Protein AF-A0A956V8T3-F1 (afdb_monomer_lite)

Structure (mmCIF, N/CA/C/O backbone):
data_AF-A0A956V8T3-F1
#
_entry.id   AF-A0A956V8T3-F1
#
loop_
_atom_site.group_PDB
_atom_site.id
_atom_site.type_symbol
_atom_site.label_atom_id
_atom_site.label_alt_id
_atom_site.label_comp_id
_atom_site.label_asym_id
_atom_site.label_entity_id
_atom_site.label_seq_id
_atom_site.pdbx_PDB_ins_code
_atom_site.Cartn_x
_atom_site.Cartn_y
_atom_site.Cartn_z
_atom_site.occupancy
_atom_site.B_iso_or_equiv
_atom_site.auth_seq_id
_atom_site.auth_comp_id
_atom_site.auth_asym_id
_atom_site.auth_atom_id
_atom_site.pdbx_PDB_model_num
ATOM 1 N N . MET A 1 1 ? -19.498 7.154 29.177 1.00 36.19 1 MET A N 1
ATOM 2 C CA . MET A 1 1 ? -18.463 6.703 30.131 1.00 36.19 1 MET A CA 1
ATOM 3 C C . MET A 1 1 ? -17.121 6.850 29.445 1.00 36.19 1 MET A C 1
ATOM 5 O O . MET A 1 1 ? -16.962 6.349 28.344 1.00 36.19 1 MET A O 1
ATOM 9 N N . LYS A 1 2 ? -16.238 7.661 30.030 1.00 41.97 2 LYS A N 1
ATOM 10 C CA . LYS A 1 2 ? -14.923 8.008 29.486 1.00 41.97 2 LYS A CA 1
ATOM 11 C C . LYS A 1 2 ? -14.001 6.801 29.648 1.00 41.97 2 LYS A C 1
ATOM 13 O O . LYS A 1 2 ? -13.716 6.438 30.785 1.00 41.97 2 LYS A O 1
ATOM 18 N N . TYR A 1 3 ? -13.539 6.201 28.557 1.00 42.91 3 TYR A N 1
ATOM 19 C CA . TYR A 1 3 ? -12.425 5.261 28.628 1.00 42.91 3 TYR A CA 1
ATOM 20 C C . TYR A 1 3 ? -11.134 6.035 28.398 1.00 42.91 3 TYR A C 1
ATOM 22 O O . TYR A 1 3 ? -10.720 6.306 27.278 1.00 42.91 3 TYR A O 1
ATOM 30 N N . LEU A 1 4 ? -10.548 6.436 29.524 1.00 41.25 4 LEU A N 1
ATOM 31 C CA . LEU A 1 4 ? -9.141 6.767 29.647 1.00 41.25 4 LEU A CA 1
ATOM 32 C C . LEU A 1 4 ? -8.380 5.441 29.505 1.00 41.25 4 LEU A C 1
ATOM 34 O O . LEU A 1 4 ? -8.221 4.708 30.480 1.00 41.25 4 LEU A O 1
ATOM 38 N N . ALA A 1 5 ? -7.989 5.085 28.282 1.00 44.41 5 ALA A N 1
ATOM 39 C CA . ALA A 1 5 ? -7.042 4.001 28.068 1.00 44.41 5 ALA A CA 1
ATOM 40 C C . ALA A 1 5 ? -5.669 4.509 28.515 1.00 44.41 5 ALA A C 1
ATOM 42 O O . ALA A 1 5 ? -4.993 5.258 27.813 1.00 44.41 5 ALA A O 1
ATOM 43 N N . MET A 1 6 ? -5.306 4.150 29.742 1.00 34.47 6 MET A N 1
ATOM 44 C CA . MET A 1 6 ? -3.963 4.291 30.279 1.00 34.47 6 MET A CA 1
ATOM 45 C C . MET A 1 6 ? -3.051 3.359 29.477 1.00 34.47 6 MET A C 1
ATOM 47 O O . MET A 1 6 ? -2.886 2.190 29.817 1.00 34.47 6 MET A O 1
ATOM 51 N N . ILE A 1 7 ? -2.519 3.871 28.366 1.00 43.72 7 ILE A N 1
ATOM 52 C CA . ILE A 1 7 ? -1.419 3.241 27.643 1.00 43.72 7 ILE A CA 1
ATOM 53 C C . ILE A 1 7 ? -0.233 3.297 28.597 1.00 43.72 7 ILE A C 1
ATOM 55 O O . ILE A 1 7 ? 0.354 4.351 28.839 1.00 43.72 7 ILE A O 1
ATOM 59 N N . VAL A 1 8 ? 0.069 2.153 29.205 1.00 35.31 8 VAL A N 1
ATOM 60 C CA . VAL A 1 8 ? 1.344 1.928 29.871 1.00 35.31 8 VAL A CA 1
ATOM 61 C C . VAL A 1 8 ? 2.394 2.025 28.774 1.00 35.31 8 VAL A C 1
ATOM 63 O O . VAL A 1 8 ? 2.579 1.099 27.989 1.00 35.31 8 VAL A O 1
ATOM 66 N N . LEU A 1 9 ? 3.019 3.197 28.680 1.00 37.75 9 LEU A N 1
ATOM 67 C CA . LEU A 1 9 ? 4.133 3.470 27.790 1.00 37.75 9 LEU A CA 1
ATOM 68 C C . LEU A 1 9 ? 5.350 2.711 28.337 1.00 37.75 9 LEU A C 1
ATOM 70 O O . LEU A 1 9 ? 6.188 3.259 29.051 1.00 37.75 9 LEU A O 1
ATOM 74 N N . LEU A 1 10 ? 5.409 1.408 28.064 1.00 34.81 10 LEU A N 1
ATOM 75 C CA . LEU A 1 10 ? 6.655 0.663 28.144 1.00 34.81 10 LEU A CA 1
ATOM 76 C C . LEU A 1 10 ? 7.512 1.148 26.981 1.00 34.81 10 LEU A C 1
ATOM 78 O O . LEU A 1 10 ? 7.325 0.764 25.831 1.00 34.81 10 LEU A O 1
ATOM 82 N N . VAL A 1 11 ? 8.409 2.072 27.310 1.00 42.94 11 VAL A N 1
ATOM 83 C CA . VAL A 1 11 ? 9.426 2.593 26.410 1.00 42.94 11 VAL A CA 1
ATOM 84 C C . VAL A 1 11 ? 10.379 1.448 26.080 1.00 42.94 11 VAL A C 1
ATOM 86 O O . VAL A 1 11 ? 11.318 1.180 26.822 1.00 42.94 11 VAL A O 1
ATOM 89 N N . PHE A 1 12 ? 10.143 0.780 24.957 1.00 34.09 12 PHE A N 1
ATOM 90 C CA . PHE A 1 12 ? 11.202 0.116 24.210 1.00 34.09 12 PHE A CA 1
ATOM 91 C C . PHE A 1 12 ? 11.453 0.946 22.959 1.00 34.09 12 PHE A C 1
ATOM 93 O O . PHE A 1 12 ? 10.981 0.660 21.866 1.00 34.09 12 PHE A O 1
ATOM 100 N N . SER A 1 13 ? 12.170 2.050 23.171 1.00 43.28 13 SER A N 1
ATOM 10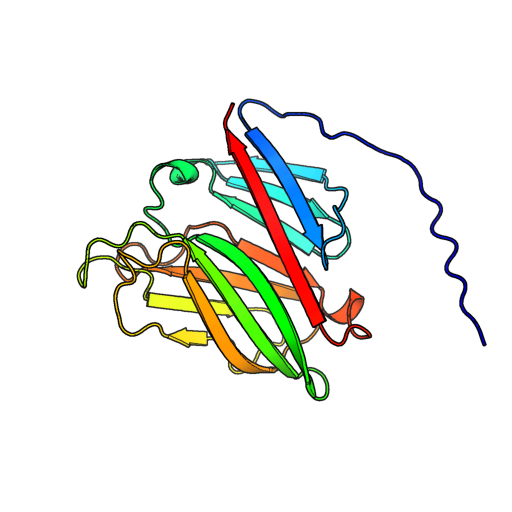1 C CA . SER A 1 13 ? 12.908 2.700 22.102 1.00 43.28 13 SER A CA 1
ATOM 102 C C . SER A 1 13 ? 14.053 1.772 21.729 1.00 43.28 13 SER A C 1
ATOM 104 O O . SER A 1 13 ? 15.034 1.668 22.465 1.00 43.28 13 SER A O 1
ATOM 106 N N . SER A 1 14 ? 13.961 1.176 20.555 1.00 40.22 14 SER A N 1
ATOM 107 C CA . SER A 1 14 ? 15.146 0.911 19.760 1.00 40.22 14 SER A CA 1
ATOM 108 C C . SER A 1 14 ? 14.847 1.308 18.325 1.00 40.22 14 SER A C 1
ATOM 110 O O . SER A 1 14 ? 14.509 0.477 17.494 1.00 40.22 14 SER A O 1
ATOM 112 N N . ALA A 1 15 ? 15.016 2.599 18.036 1.00 48.88 15 ALA A N 1
ATOM 113 C CA . ALA A 1 15 ? 15.646 2.968 16.780 1.00 48.88 15 ALA A CA 1
ATOM 114 C C . ALA A 1 15 ? 17.053 2.353 16.825 1.00 48.88 15 ALA A C 1
ATOM 116 O O . ALA A 1 15 ? 17.969 2.928 17.408 1.00 48.88 15 ALA A O 1
ATOM 117 N N . LEU A 1 16 ? 17.197 1.122 16.345 1.00 42.22 16 LEU A N 1
ATOM 118 C CA . LEU A 1 16 ? 18.491 0.482 16.180 1.00 42.22 16 LEU A CA 1
ATOM 119 C C . LEU A 1 16 ? 18.549 -0.053 14.758 1.00 42.22 16 LEU A C 1
ATOM 121 O O . LEU A 1 16 ? 17.751 -0.894 14.358 1.00 42.22 16 LEU A O 1
ATOM 125 N N . ALA A 1 17 ? 19.489 0.525 14.014 1.00 50.25 17 ALA A N 1
ATOM 126 C CA . ALA A 1 17 ? 19.962 0.058 12.732 1.00 50.25 17 ALA A CA 1
ATOM 127 C C . ALA A 1 17 ? 20.193 -1.455 12.767 1.00 50.25 17 ALA A C 1
ATOM 129 O O . ALA A 1 17 ? 20.838 -1.968 13.686 1.00 50.25 17 ALA A O 1
ATOM 130 N N . GLN A 1 18 ? 19.729 -2.146 11.732 1.00 47.78 18 GLN A N 1
ATOM 131 C CA . GLN A 1 18 ? 20.144 -3.512 11.465 1.00 47.78 18 GLN A CA 1
ATOM 132 C C . GLN A 1 18 ? 20.704 -3.569 10.040 1.00 47.78 18 GLN A C 1
ATOM 134 O O . GLN A 1 18 ? 20.032 -3.954 9.099 1.00 47.78 18 GLN A O 1
ATOM 139 N N . GLY A 1 19 ? 21.966 -3.140 9.914 1.00 62.59 19 GLY A N 1
ATOM 140 C CA . GLY A 1 19 ? 22.875 -3.537 8.833 1.00 62.59 19 GLY A CA 1
ATOM 141 C C . GLY A 1 19 ? 22.638 -2.927 7.450 1.00 62.59 19 GLY A C 1
ATOM 142 O O . GLY A 1 19 ? 22.512 -3.696 6.513 1.00 62.59 19 GLY A O 1
ATOM 143 N N . ASP A 1 20 ? 22.640 -1.591 7.345 1.00 75.75 20 ASP A N 1
ATOM 144 C CA . ASP A 1 20 ? 22.654 -0.757 6.114 1.00 75.75 20 ASP A CA 1
ATOM 145 C C . ASP A 1 20 ? 21.372 0.059 5.873 1.00 75.75 20 ASP A C 1
ATOM 147 O O . ASP A 1 20 ? 21.293 0.774 4.879 1.00 75.75 20 ASP A O 1
ATOM 151 N N . TYR A 1 21 ? 20.375 0.016 6.770 1.00 84.88 21 TYR A N 1
ATOM 152 C CA . TYR A 1 21 ? 19.168 0.845 6.649 1.00 84.88 21 TYR A CA 1
ATOM 153 C C . TYR A 1 21 ? 18.662 1.458 7.965 1.00 84.88 21 TYR A C 1
ATOM 155 O O . TYR A 1 21 ? 18.837 0.920 9.060 1.00 84.88 21 TYR A O 1
ATOM 163 N N . GLN A 1 22 ? 17.947 2.577 7.830 1.00 90.19 22 GLN A N 1
ATOM 164 C CA . GLN A 1 22 ? 17.137 3.221 8.861 1.00 90.19 22 GLN A CA 1
ATOM 165 C C . GLN A 1 22 ? 15.666 3.206 8.438 1.00 90.19 22 GLN A C 1
ATOM 167 O O . GLN A 1 22 ? 15.319 3.790 7.410 1.00 90.19 22 GLN A O 1
ATOM 172 N N . LEU A 1 23 ? 14.812 2.565 9.244 1.00 94.12 23 LEU A N 1
ATOM 173 C CA . LEU A 1 23 ? 13.366 2.477 9.029 1.00 94.12 23 LEU A CA 1
ATOM 174 C C . LEU A 1 23 ? 12.596 3.260 10.097 1.00 94.12 23 LEU A C 1
ATOM 176 O O . LEU A 1 23 ? 12.789 3.056 11.298 1.00 94.12 23 LEU A O 1
ATOM 180 N N . LYS A 1 24 ? 11.656 4.090 9.649 1.00 95.44 24 LYS A N 1
ATOM 181 C CA . LYS A 1 24 ? 10.610 4.691 10.481 1.00 95.44 24 LYS A CA 1
ATOM 182 C C . LYS A 1 24 ? 9.244 4.347 9.919 1.00 95.44 24 LYS A C 1
ATOM 184 O O . LYS A 1 24 ? 9.063 4.381 8.708 1.00 95.44 24 LYS A O 1
ATOM 189 N N . VAL A 1 25 ? 8.285 4.057 10.790 1.00 96.25 25 VAL A N 1
ATOM 190 C CA . VAL A 1 25 ? 6.902 3.735 10.415 1.00 96.25 25 VAL A CA 1
ATOM 191 C C . VAL A 1 25 ? 5.988 4.746 11.083 1.00 96.25 25 VAL A C 1
ATOM 193 O O . VAL A 1 25 ? 6.158 5.023 12.265 1.00 96.25 25 VAL A O 1
ATOM 196 N N . PHE A 1 26 ? 5.025 5.292 10.350 1.00 96.94 26 PHE A N 1
ATOM 197 C CA . PHE A 1 26 ? 4.148 6.353 10.831 1.00 96.94 26 PHE A CA 1
ATOM 198 C C . PHE A 1 26 ? 2.688 5.985 10.643 1.00 96.94 26 PHE A C 1
ATOM 200 O O . PHE A 1 26 ? 2.291 5.533 9.572 1.00 96.94 26 PHE A O 1
ATOM 207 N N . LEU A 1 27 ? 1.883 6.258 11.667 1.00 95.75 27 LEU A N 1
ATOM 208 C CA . LEU A 1 27 ? 0.434 6.151 11.627 1.00 95.75 27 LEU A CA 1
ATOM 209 C C . LEU A 1 27 ? -0.209 7.489 11.980 1.00 95.75 27 LEU A C 1
ATOM 211 O O . LEU A 1 27 ? -0.077 7.960 13.112 1.00 95.75 27 LEU A O 1
ATOM 215 N N . ASN A 1 28 ? -0.938 8.084 11.033 1.00 95.12 28 ASN A N 1
ATOM 216 C CA . ASN A 1 28 ? -1.527 9.421 11.174 1.00 95.12 28 ASN A CA 1
ATOM 217 C C . ASN A 1 28 ? -0.506 10.423 11.754 1.00 95.12 28 ASN A C 1
ATOM 219 O O . ASN A 1 28 ? -0.763 11.042 12.786 1.00 95.12 28 ASN A O 1
ATOM 223 N N . ASP A 1 29 ? 0.677 10.491 11.136 1.00 92.56 29 ASP A N 1
ATOM 224 C CA . ASP A 1 29 ? 1.829 11.326 11.521 1.00 92.56 29 ASP A CA 1
ATOM 225 C C . ASP A 1 29 ? 2.504 10.991 12.865 1.00 92.56 29 ASP A C 1
ATOM 227 O O . ASP A 1 29 ? 3.460 11.656 13.265 1.00 92.56 29 ASP A O 1
ATOM 231 N N . ASN A 1 30 ? 2.068 9.936 13.559 1.00 94.44 30 ASN A N 1
ATOM 232 C CA . ASN A 1 30 ? 2.722 9.462 14.776 1.00 94.44 30 ASN A CA 1
ATOM 233 C C . ASN A 1 30 ? 3.685 8.325 14.446 1.00 94.44 30 ASN A C 1
ATOM 235 O O . ASN A 1 30 ? 3.269 7.299 13.908 1.00 94.44 30 ASN A O 1
ATOM 239 N N . GLU A 1 31 ? 4.957 8.488 14.802 1.00 96.06 31 GLU A N 1
ATOM 240 C CA . GLU A 1 31 ? 5.950 7.422 14.671 1.00 96.06 31 GLU A CA 1
ATOM 241 C C . GLU A 1 31 ? 5.559 6.224 15.556 1.00 96.06 31 GLU A C 1
ATOM 243 O O . GLU A 1 31 ? 5.234 6.375 16.738 1.00 96.06 31 GLU A O 1
ATOM 248 N N . LEU A 1 32 ? 5.563 5.030 14.968 1.00 94.50 32 LEU A N 1
ATOM 249 C CA . LEU A 1 32 ? 5.258 3.769 15.624 1.00 94.50 32 LEU A CA 1
ATOM 250 C C . LEU A 1 32 ? 6.539 3.023 15.983 1.00 94.50 32 LEU A C 1
ATOM 252 O O . LEU A 1 32 ? 7.482 2.942 15.197 1.00 94.50 32 LEU A O 1
ATOM 256 N N . ALA A 1 33 ? 6.513 2.380 17.150 1.00 94.50 33 ALA A N 1
ATOM 257 C CA . ALA A 1 33 ? 7.444 1.300 17.431 1.00 94.50 33 ALA A CA 1
ATOM 258 C C . ALA A 1 33 ? 7.135 0.101 16.520 1.00 94.50 33 ALA A C 1
ATOM 260 O O . ALA A 1 33 ? 5.968 -0.230 16.281 1.00 94.50 33 ALA A O 1
ATOM 261 N N . TRP A 1 34 ? 8.190 -0.558 16.058 1.00 95.19 34 TRP A N 1
ATOM 262 C CA . TRP A 1 34 ? 8.121 -1.732 15.199 1.00 95.19 34 TRP A CA 1
ATOM 263 C C . TRP A 1 34 ? 9.128 -2.792 15.659 1.00 95.19 34 TRP A C 1
ATOM 265 O O . TRP A 1 34 ? 10.027 -2.506 16.454 1.00 95.19 34 TRP A O 1
ATOM 275 N N . GLN A 1 35 ? 8.947 -4.025 15.195 1.00 94.06 35 GLN A N 1
ATOM 276 C CA . GLN A 1 35 ? 9.823 -5.162 15.479 1.00 94.06 35 GLN A CA 1
ATOM 277 C C . GLN A 1 35 ? 10.177 -5.874 14.177 1.00 94.06 35 GLN A C 1
ATOM 279 O O . GLN A 1 35 ? 9.318 -6.045 13.317 1.00 94.06 35 GLN A O 1
ATOM 284 N N . GLU A 1 36 ? 11.437 -6.272 14.016 1.00 93.00 36 GLU A N 1
ATOM 285 C CA . GLU A 1 36 ? 11.832 -7.156 12.921 1.00 93.00 36 GLU A CA 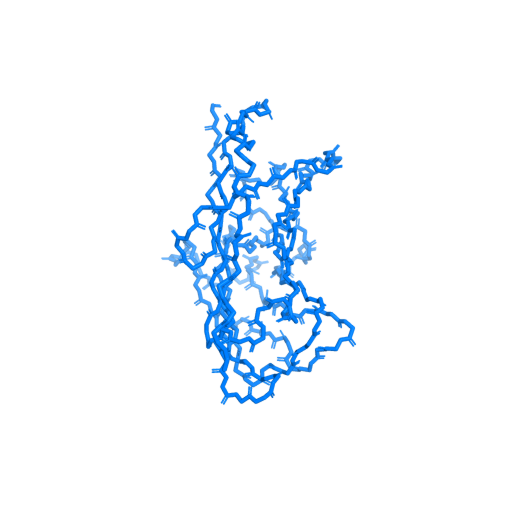1
ATOM 286 C C . GLU A 1 36 ? 11.331 -8.575 13.199 1.00 93.00 36 GLU A C 1
ATOM 288 O O . GLU A 1 36 ? 11.626 -9.161 14.239 1.00 93.00 36 GLU A O 1
ATOM 293 N N . GLU A 1 37 ? 10.584 -9.124 12.245 1.00 94.56 37 GLU A N 1
ATOM 294 C CA . GLU A 1 37 ? 10.065 -10.495 12.290 1.00 94.56 37 GLU A CA 1
ATOM 295 C C . GLU A 1 37 ? 10.976 -11.465 11.528 1.00 94.56 37 GLU A C 1
ATOM 297 O O . GLU A 1 37 ? 10.970 -12.672 11.774 1.00 94.56 37 GLU A O 1
ATOM 302 N N . GLY A 1 38 ? 11.770 -10.942 10.592 1.00 90.12 38 GLY A N 1
ATOM 303 C CA . GLY A 1 38 ? 12.810 -11.690 9.905 1.00 90.12 38 GLY A CA 1
ATOM 304 C C . GLY A 1 38 ? 13.200 -11.094 8.560 1.00 90.12 38 GLY A C 1
ATOM 305 O O . GLY A 1 38 ? 12.496 -10.262 7.984 1.00 90.12 38 GLY A O 1
ATOM 306 N N . PHE A 1 39 ? 14.318 -11.591 8.041 1.00 91.25 39 PHE A N 1
ATOM 307 C CA . PHE A 1 39 ? 14.868 -11.215 6.749 1.00 91.25 39 PHE A CA 1
ATOM 308 C C . PHE A 1 39 ? 15.207 -12.464 5.935 1.00 91.25 39 PHE A C 1
ATOM 310 O O . PHE A 1 39 ? 15.965 -13.330 6.380 1.00 91.25 39 PHE A O 1
ATOM 317 N N . SER A 1 40 ? 14.648 -12.566 4.734 1.00 88.94 40 SER A N 1
ATOM 318 C CA . SER A 1 40 ? 14.899 -13.686 3.823 1.00 88.94 40 SER A CA 1
ATOM 319 C C . SER A 1 40 ? 14.776 -13.231 2.380 1.00 88.94 40 SER A C 1
ATOM 321 O O . SER A 1 40 ? 13.843 -12.503 2.055 1.00 88.94 40 SER A O 1
ATOM 323 N N . GLU A 1 41 ? 15.692 -13.680 1.519 1.00 90.38 41 GLU A N 1
ATOM 324 C CA . GLU A 1 41 ? 15.658 -13.399 0.072 1.00 90.38 41 GLU A CA 1
ATOM 325 C C . GLU A 1 41 ? 15.562 -11.897 -0.264 1.00 90.38 41 GLU A C 1
ATOM 327 O O . GLU A 1 41 ? 14.935 -11.501 -1.239 1.00 90.38 41 GLU A O 1
ATOM 332 N N . GLY A 1 42 ? 16.181 -11.039 0.555 1.00 89.75 42 GLY A N 1
ATOM 333 C CA . GLY A 1 42 ? 16.145 -9.591 0.340 1.00 89.75 42 GLY A CA 1
ATOM 334 C C . GLY A 1 42 ? 14.871 -8.902 0.827 1.00 89.75 42 GLY A C 1
ATOM 335 O O . GLY A 1 42 ? 14.753 -7.690 0.667 1.00 89.75 42 GLY A O 1
ATOM 336 N N . VAL A 1 43 ? 13.936 -9.632 1.438 1.00 94.69 43 VAL A N 1
ATOM 337 C CA . VAL A 1 43 ? 12.700 -9.078 1.999 1.00 94.69 43 VAL A CA 1
ATOM 338 C C . VAL A 1 43 ? 12.815 -8.982 3.515 1.00 94.69 43 VAL A C 1
ATOM 340 O O . VAL A 1 43 ? 12.965 -9.996 4.200 1.00 94.69 43 VAL A O 1
ATOM 343 N N . LEU A 1 44 ? 12.702 -7.762 4.036 1.00 94.44 44 LEU A N 1
ATOM 344 C CA . LEU A 1 44 ? 12.583 -7.485 5.463 1.00 94.44 44 LEU A CA 1
ATOM 345 C C . LEU A 1 44 ? 11.109 -7.495 5.866 1.00 94.44 44 LEU A C 1
ATOM 347 O O . LEU A 1 44 ? 10.302 -6.751 5.308 1.00 94.44 44 LEU A O 1
ATOM 351 N N . LYS A 1 45 ? 10.761 -8.293 6.872 1.00 96.44 45 LYS A N 1
ATOM 352 C CA . LYS A 1 45 ? 9.432 -8.285 7.485 1.00 96.44 45 LYS A CA 1
ATOM 353 C C . LYS A 1 45 ? 9.497 -7.567 8.820 1.00 96.44 45 LYS A C 1
ATOM 355 O O . LYS A 1 45 ? 10.302 -7.936 9.674 1.00 96.44 45 LYS A O 1
ATOM 360 N N . VAL A 1 46 ? 8.632 -6.577 9.012 1.00 96.31 46 VAL A N 1
ATOM 361 C CA . VAL A 1 46 ? 8.505 -5.876 10.295 1.00 96.31 46 VAL A CA 1
ATOM 362 C C . VAL A 1 46 ? 7.056 -5.822 10.744 1.00 96.31 46 VAL A C 1
ATOM 364 O O . VAL A 1 46 ? 6.172 -5.581 9.927 1.00 96.31 46 VAL A O 1
ATOM 367 N N . SER A 1 47 ? 6.802 -5.999 12.033 1.00 97.19 47 SER A N 1
ATOM 368 C CA . SER A 1 47 ? 5.487 -5.804 12.638 1.00 97.19 47 SER A CA 1
ATOM 369 C C . SER A 1 47 ? 5.425 -4.478 13.391 1.00 97.19 47 SER A C 1
ATOM 371 O O . SER A 1 47 ? 6.436 -3.939 13.836 1.00 97.19 47 SER A O 1
ATOM 373 N N . PHE A 1 48 ? 4.225 -3.931 13.534 1.00 95.81 48 PHE A N 1
ATOM 374 C CA . PHE A 1 48 ? 3.941 -2.780 14.387 1.00 95.81 48 PHE A CA 1
ATOM 375 C C . PHE A 1 48 ? 2.537 -2.930 14.980 1.00 95.81 48 PHE A C 1
ATOM 377 O O . PHE A 1 48 ? 1.778 -3.841 14.634 1.00 95.81 48 PHE A O 1
ATOM 384 N N . ALA A 1 49 ? 2.162 -2.032 15.892 1.00 94.88 49 ALA A N 1
ATOM 385 C CA . ALA A 1 49 ? 0.825 -2.045 16.476 1.00 94.88 49 ALA A CA 1
ATOM 386 C C . ALA A 1 49 ? -0.256 -1.867 15.387 1.00 94.88 49 ALA A C 1
ATOM 388 O O . ALA A 1 49 ? -0.474 -0.767 14.885 1.00 94.88 49 ALA A O 1
ATOM 389 N N . GLY A 1 50 ? -0.930 -2.966 15.038 1.00 94.31 50 GLY A N 1
ATOM 390 C CA . GLY A 1 50 ? -2.038 -2.993 14.082 1.00 94.31 50 GLY A CA 1
ATOM 391 C C . GLY A 1 50 ? -1.684 -3.366 12.647 1.00 94.31 50 GLY A C 1
ATOM 392 O O . GLY A 1 50 ? -2.562 -3.276 11.789 1.00 94.31 50 GLY A O 1
ATOM 393 N N . GLY A 1 51 ? -0.467 -3.835 12.366 1.00 96.81 51 GLY A N 1
ATOM 394 C CA . GLY A 1 51 ? -0.105 -4.274 11.019 1.00 96.81 51 GLY A CA 1
ATOM 395 C C . GLY A 1 51 ? 1.324 -4.787 10.884 1.00 96.81 51 GLY A C 1
ATOM 396 O O . GLY A 1 51 ? 2.011 -5.045 11.873 1.00 96.81 51 GLY A O 1
ATOM 397 N N . TRP A 1 52 ? 1.756 -4.949 9.637 1.00 97.94 52 TRP A N 1
ATOM 398 C CA . TRP A 1 52 ? 3.135 -5.283 9.286 1.00 97.94 52 TRP A CA 1
ATOM 399 C C . TRP A 1 52 ? 3.502 -4.697 7.922 1.00 97.94 52 TRP A C 1
ATOM 401 O O . TRP A 1 52 ? 2.635 -4.330 7.126 1.00 97.94 52 TRP A O 1
ATOM 411 N N . LEU A 1 53 ? 4.799 -4.620 7.652 1.00 98.12 53 LEU A N 1
ATOM 412 C CA . LEU A 1 53 ? 5.352 -4.308 6.340 1.00 98.12 53 LEU A CA 1
ATOM 413 C C . LEU A 1 53 ? 6.150 -5.514 5.851 1.00 98.12 53 LEU A C 1
ATOM 415 O O . LEU A 1 53 ? 6.812 -6.195 6.638 1.00 98.12 53 LEU A O 1
ATOM 419 N N . GLU A 1 54 ? 6.127 -5.745 4.545 1.00 97.94 54 GLU A N 1
ATOM 420 C CA . GLU A 1 54 ? 7.155 -6.540 3.878 1.00 97.94 54 GLU A CA 1
ATOM 421 C C . GLU A 1 54 ? 7.874 -5.624 2.894 1.00 97.94 54 GLU A C 1
ATOM 423 O O . GLU A 1 54 ? 7.270 -5.124 1.944 1.00 97.94 54 GLU A O 1
ATOM 428 N N . LEU A 1 55 ? 9.147 -5.352 3.167 1.00 97.12 55 LEU A N 1
ATOM 429 C CA . LEU A 1 55 ? 9.966 -4.408 2.424 1.00 97.12 55 LEU A CA 1
ATOM 430 C C . LEU A 1 55 ? 10.934 -5.184 1.536 1.00 97.12 55 LEU A C 1
ATOM 432 O O . LEU A 1 55 ? 11.823 -5.862 2.050 1.00 97.12 55 LEU A O 1
ATOM 436 N N . ASN A 1 56 ? 10.781 -5.084 0.214 1.00 96.25 56 ASN A N 1
ATOM 437 C CA . ASN A 1 56 ? 11.752 -5.654 -0.718 1.00 96.25 56 ASN A CA 1
ATOM 438 C C . ASN A 1 56 ? 12.991 -4.744 -0.769 1.00 96.25 56 ASN A C 1
ATOM 440 O O . ASN A 1 56 ? 13.045 -3.768 -1.515 1.00 96.25 56 ASN A O 1
ATOM 444 N N . LEU A 1 57 ? 13.969 -5.051 0.079 1.00 93.81 57 LEU A N 1
ATOM 445 C CA . LEU A 1 57 ? 15.217 -4.307 0.213 1.00 93.81 57 LEU A CA 1
ATOM 446 C C . LEU A 1 57 ? 16.202 -4.615 -0.920 1.00 93.81 57 LEU A C 1
ATOM 448 O O . LEU A 1 57 ? 17.041 -3.776 -1.242 1.00 93.81 57 LEU A O 1
ATOM 452 N N . ALA A 1 58 ? 16.104 -5.791 -1.545 1.00 92.94 58 ALA A N 1
ATOM 453 C CA . ALA A 1 58 ? 16.935 -6.138 -2.697 1.00 92.94 58 ALA A CA 1
ATOM 454 C C . ALA A 1 58 ? 16.639 -5.256 -3.921 1.00 92.94 58 ALA A C 1
ATOM 456 O O . ALA A 1 58 ? 17.550 -4.978 -4.700 1.00 92.94 58 ALA A O 1
ATOM 457 N N . ASP A 1 59 ? 15.398 -4.783 -4.065 1.00 93.81 59 ASP A N 1
ATOM 458 C CA . ASP A 1 59 ? 14.982 -3.927 -5.180 1.00 93.81 59 ASP A CA 1
ATOM 459 C C . ASP A 1 59 ? 14.992 -2.419 -4.863 1.00 93.81 59 ASP A C 1
ATOM 461 O O . ASP A 1 59 ? 14.775 -1.586 -5.740 1.00 93.81 59 ASP A O 1
ATOM 465 N N . TRP A 1 60 ? 15.308 -2.013 -3.630 1.00 91.38 60 TRP A N 1
ATOM 466 C CA . TRP A 1 60 ? 15.097 -0.628 -3.180 1.00 91.38 60 TRP A CA 1
ATOM 467 C C . TRP A 1 60 ? 15.872 0.452 -3.958 1.00 91.38 60 TRP A C 1
ATOM 469 O O . TRP A 1 60 ? 15.496 1.622 -3.955 1.00 91.38 60 TRP A O 1
ATOM 479 N N . ASN A 1 61 ? 16.959 0.080 -4.632 1.00 89.56 61 ASN A N 1
ATOM 480 C CA . ASN A 1 61 ? 17.748 1.009 -5.447 1.00 89.56 61 ASN A CA 1
ATOM 481 C C . ASN A 1 61 ? 17.329 1.032 -6.922 1.00 89.56 61 ASN A C 1
ATOM 483 O O . ASN A 1 61 ? 17.703 1.957 -7.644 1.00 89.56 61 ASN A O 1
ATOM 487 N N . SER A 1 62 ? 16.596 0.016 -7.377 1.00 94.00 62 SER A N 1
ATOM 488 C CA . SER A 1 62 ? 16.266 -0.184 -8.788 1.00 94.00 62 SER A CA 1
ATOM 489 C C . SER A 1 62 ? 14.788 0.067 -9.072 1.00 94.00 62 SER A C 1
ATOM 491 O O . SER A 1 62 ? 14.474 0.663 -10.101 1.00 94.00 62 SER A O 1
ATOM 493 N N . PHE A 1 63 ? 13.909 -0.275 -8.121 1.00 96.88 63 PHE A N 1
ATOM 494 C CA . PHE A 1 63 ? 12.453 -0.222 -8.262 1.00 96.88 63 PHE A CA 1
ATOM 495 C C . PHE A 1 63 ? 11.983 -0.932 -9.538 1.00 96.88 63 PHE A C 1
ATOM 497 O O . PHE A 1 63 ? 11.155 -0.394 -10.277 1.00 96.88 63 PHE A O 1
ATOM 504 N N . ALA A 1 64 ? 12.567 -2.100 -9.821 1.00 97.06 64 ALA A N 1
ATOM 505 C CA . ALA A 1 64 ? 12.173 -2.969 -10.923 1.00 97.06 64 ALA A CA 1
ATOM 506 C C . ALA A 1 64 ? 10.790 -3.592 -10.696 1.00 97.06 64 ALA A C 1
ATOM 508 O O . ALA A 1 64 ? 10.136 -3.947 -11.666 1.00 97.06 64 ALA A O 1
ATOM 509 N N . TYR A 1 65 ? 10.351 -3.689 -9.440 1.00 98.38 65 TYR A N 1
ATOM 510 C CA . TYR A 1 65 ? 8.980 -3.996 -9.054 1.00 98.38 65 TYR A CA 1
ATOM 511 C C . TYR A 1 65 ? 8.267 -2.744 -8.541 1.00 98.38 65 TYR A C 1
ATOM 513 O O . TYR A 1 65 ? 8.884 -1.766 -8.115 1.00 98.38 65 TYR A O 1
ATOM 521 N N . ALA A 1 66 ? 6.934 -2.753 -8.540 1.00 98.56 66 ALA A N 1
ATOM 522 C CA . ALA A 1 66 ? 6.151 -1.654 -7.982 1.00 98.56 66 ALA A CA 1
ATOM 523 C C . ALA A 1 66 ? 6.029 -1.749 -6.447 1.00 98.56 66 ALA A C 1
ATOM 525 O O . ALA A 1 66 ? 5.420 -2.675 -5.910 1.00 98.56 66 ALA A O 1
ATOM 526 N N . HIS A 1 67 ? 6.563 -0.762 -5.723 1.00 98.75 67 HIS A N 1
ATOM 527 C CA . HIS A 1 67 ? 6.517 -0.690 -4.257 1.00 98.75 67 HIS A CA 1
ATOM 528 C C . HIS A 1 67 ? 5.389 0.213 -3.766 1.00 98.75 67 HIS A C 1
ATOM 530 O O . HIS A 1 67 ? 5.267 1.352 -4.217 1.00 98.75 67 HIS A O 1
ATOM 536 N N . VAL A 1 68 ? 4.631 -0.239 -2.764 1.00 98.75 68 VAL A N 1
ATOM 537 C CA . VAL A 1 68 ? 3.716 0.616 -1.994 1.00 98.75 68 VAL A CA 1
ATOM 538 C C . VAL A 1 68 ? 4.491 1.273 -0.853 1.00 98.75 68 VAL A C 1
ATOM 540 O O . VAL A 1 68 ? 4.926 0.597 0.074 1.00 98.75 68 VAL A O 1
ATOM 543 N N . LEU A 1 69 ? 4.642 2.596 -0.910 1.00 98.56 69 LEU A N 1
ATOM 544 C CA . LEU A 1 69 ? 5.374 3.396 0.083 1.00 98.56 69 LEU A CA 1
ATOM 545 C C . LEU A 1 69 ? 4.471 3.969 1.179 1.00 98.56 69 LEU A C 1
ATOM 547 O O . LEU A 1 69 ? 4.901 4.211 2.306 1.00 98.56 69 LEU A O 1
ATOM 551 N N . ALA A 1 70 ? 3.210 4.219 0.834 1.00 98.75 70 ALA A N 1
ATOM 552 C CA . ALA A 1 70 ? 2.213 4.729 1.758 1.00 98.75 70 ALA A CA 1
ATOM 553 C C . ALA A 1 70 ? 0.813 4.298 1.334 1.00 98.75 70 ALA A C 1
ATOM 555 O O . ALA A 1 70 ? 0.542 4.067 0.151 1.00 98.75 70 ALA A O 1
ATOM 556 N N . THR A 1 71 ? -0.099 4.260 2.296 1.00 98.75 71 THR A N 1
ATOM 557 C CA . THR A 1 71 ? -1.520 4.070 2.045 1.00 98.75 71 THR A CA 1
ATOM 558 C C . THR A 1 71 ? -2.376 4.957 2.936 1.00 98.75 71 THR A C 1
ATOM 560 O O . THR A 1 71 ? -2.016 5.290 4.063 1.00 98.75 71 THR A O 1
ATOM 563 N N . THR A 1 72 ? -3.541 5.343 2.426 1.00 98.69 72 THR A N 1
ATOM 564 C CA . THR A 1 72 ? -4.598 5.966 3.221 1.00 98.69 72 THR A CA 1
ATOM 565 C C . THR A 1 72 ? -5.881 5.175 3.060 1.00 98.69 72 THR A C 1
ATOM 567 O O . THR A 1 72 ? -6.294 4.922 1.935 1.00 98.69 72 THR A O 1
ATOM 570 N N . PHE A 1 73 ? -6.551 4.869 4.166 1.00 98.56 73 PHE A N 1
ATOM 571 C CA . PHE A 1 73 ? -7.931 4.400 4.206 1.00 98.56 73 PHE A CA 1
ATOM 572 C C . PHE A 1 73 ? -8.806 5.528 4.747 1.00 98.56 73 PHE A C 1
ATOM 574 O O . PHE A 1 73 ? -8.834 5.794 5.950 1.00 98.56 73 PHE A O 1
ATOM 581 N N . GLN A 1 74 ? -9.523 6.203 3.853 1.00 98.50 74 GLN A N 1
ATOM 582 C CA . GLN A 1 74 ? -10.515 7.212 4.213 1.00 98.50 74 GLN A CA 1
ATOM 583 C C . GLN A 1 74 ? -11.885 6.547 4.297 1.00 98.50 74 GLN A C 1
ATOM 585 O O . GLN A 1 74 ? -12.426 6.118 3.278 1.00 98.50 74 GLN A O 1
ATOM 590 N N . LYS A 1 75 ? -12.471 6.472 5.492 1.00 98.00 75 LYS A N 1
ATOM 591 C CA . LYS A 1 75 ? -13.811 5.911 5.687 1.00 98.00 75 LYS A CA 1
ATOM 592 C C . LYS A 1 75 ? -14.847 6.804 5.003 1.00 98.00 75 LYS A C 1
ATOM 594 O O . LYS A 1 75 ? -14.808 8.027 5.132 1.00 98.00 75 LYS A O 1
ATOM 599 N N . THR A 1 76 ? -15.762 6.183 4.265 1.00 98.06 76 THR A N 1
ATOM 600 C CA . THR A 1 76 ? -16.855 6.852 3.529 1.00 98.06 76 THR A CA 1
ATOM 601 C C . THR A 1 76 ? -18.233 6.322 3.930 1.00 98.06 76 THR A C 1
ATOM 603 O O . THR A 1 76 ? -19.217 7.051 3.839 1.00 98.06 76 THR A O 1
ATOM 606 N N . ALA A 1 77 ? -18.301 5.082 4.424 1.00 96.81 77 ALA A N 1
ATOM 607 C CA . ALA A 1 77 ? -19.465 4.480 5.073 1.00 96.81 77 ALA A CA 1
ATOM 608 C C . ALA A 1 77 ? -19.010 3.340 6.009 1.00 96.81 77 ALA A C 1
ATOM 610 O O . ALA A 1 77 ? -17.812 3.133 6.222 1.00 96.81 77 ALA A O 1
ATOM 611 N N . GLU A 1 78 ? -19.952 2.591 6.585 1.00 94.88 78 GLU A N 1
ATOM 612 C CA . GLU A 1 78 ? -19.634 1.381 7.352 1.00 94.88 78 GLU A CA 1
ATOM 613 C C . GLU A 1 78 ? -18.824 0.396 6.493 1.00 94.88 78 GLU A C 1
ATOM 615 O O . GLU A 1 78 ? -19.215 0.082 5.367 1.00 94.88 78 GLU A O 1
ATOM 620 N N . ALA A 1 79 ? -17.657 -0.016 7.006 1.00 95.75 79 ALA A N 1
ATOM 621 C CA . ALA A 1 79 ? -16.691 -0.894 6.335 1.00 95.75 79 ALA A CA 1
ATOM 622 C C . ALA A 1 79 ? -16.340 -0.496 4.883 1.00 95.75 79 ALA A C 1
ATOM 624 O O . ALA A 1 79 ? -15.918 -1.341 4.101 1.00 95.75 79 ALA A O 1
ATOM 625 N N . THR A 1 80 ? -16.531 0.772 4.498 1.00 98.25 80 THR A N 1
ATOM 626 C CA . THR A 1 80 ? -16.344 1.244 3.118 1.00 98.25 80 THR A CA 1
ATOM 627 C C . THR A 1 80 ? -15.379 2.418 3.083 1.00 98.25 80 THR A C 1
ATOM 629 O O . THR A 1 80 ? -15.544 3.393 3.824 1.00 98.25 80 THR A O 1
ATOM 632 N N . TYR A 1 81 ? -14.407 2.357 2.177 1.00 98.69 81 TYR A N 1
ATOM 633 C CA . TYR A 1 81 ? -13.269 3.262 2.132 1.00 98.69 81 TYR A CA 1
ATOM 634 C C . TYR A 1 81 ? -13.009 3.798 0.723 1.00 98.69 8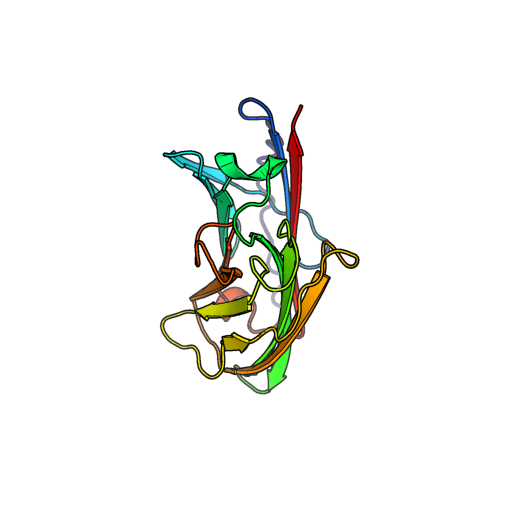1 TYR A C 1
ATOM 636 O O . TYR A 1 81 ? -13.243 3.124 -0.284 1.00 98.69 81 TYR A O 1
ATOM 644 N N . THR A 1 82 ? -12.463 5.008 0.665 1.00 98.81 82 THR A N 1
ATOM 645 C CA . THR A 1 82 ? -11.579 5.407 -0.427 1.00 98.81 82 THR A CA 1
ATOM 646 C C . THR A 1 82 ? -10.157 5.100 0.007 1.00 98.81 82 THR A C 1
ATOM 648 O O . THR A 1 82 ? -9.697 5.608 1.030 1.00 98.81 82 THR A O 1
ATOM 651 N N . VAL A 1 83 ? -9.480 4.251 -0.758 1.00 98.88 83 VAL A N 1
ATOM 652 C CA . VAL A 1 83 ? -8.120 3.805 -0.476 1.00 98.88 83 VAL A CA 1
ATOM 653 C C . VAL A 1 83 ? -7.163 4.479 -1.442 1.00 98.88 83 VAL A C 1
ATOM 655 O O . VAL A 1 83 ? -7.363 4.398 -2.650 1.00 98.88 83 VAL A O 1
ATOM 658 N N . SER A 1 84 ? -6.131 5.133 -0.923 1.00 98.88 84 SER A N 1
ATOM 659 C CA . SER A 1 84 ? -5.029 5.684 -1.715 1.00 98.88 84 SER A CA 1
ATOM 660 C C . SER A 1 84 ? -3.777 4.843 -1.519 1.00 98.88 84 SER A C 1
ATOM 662 O O . SER A 1 84 ? -3.510 4.400 -0.403 1.00 98.88 84 SER A O 1
ATOM 664 N N . ALA A 1 85 ? -3.001 4.666 -2.582 1.00 98.81 85 ALA A N 1
ATOM 665 C CA . ALA A 1 85 ? -1.678 4.059 -2.550 1.00 98.81 85 ALA A CA 1
ATOM 666 C C . ALA A 1 85 ? -0.673 5.036 -3.162 1.00 98.81 85 ALA A C 1
ATOM 668 O O . ALA A 1 85 ? -0.900 5.540 -4.266 1.00 98.81 85 ALA A O 1
ATOM 669 N N . THR A 1 86 ? 0.416 5.306 -2.444 1.00 98.88 86 THR A N 1
ATOM 670 C CA . THR A 1 86 ? 1.602 5.971 -2.990 1.00 98.88 86 THR A CA 1
ATOM 671 C C . THR A 1 86 ? 2.561 4.896 -3.455 1.00 98.88 86 THR A C 1
ATOM 673 O O . THR A 1 86 ? 2.991 4.065 -2.654 1.00 98.88 86 THR A O 1
ATOM 676 N N . ILE A 1 87 ? 2.865 4.903 -4.747 1.00 98.81 87 ILE A N 1
ATOM 677 C CA . ILE A 1 87 ? 3.612 3.856 -5.431 1.00 98.81 87 ILE A CA 1
ATOM 678 C C . ILE A 1 87 ? 4.910 4.440 -5.972 1.00 98.81 87 ILE A C 1
ATOM 680 O O . ILE A 1 87 ? 4.944 5.569 -6.470 1.00 98.81 87 ILE A O 1
ATOM 684 N N . ARG A 1 88 ? 5.976 3.648 -5.880 1.00 98.44 88 ARG A N 1
ATOM 685 C CA . ARG A 1 88 ? 7.242 3.895 -6.561 1.00 98.44 88 ARG A CA 1
ATOM 686 C C . ARG A 1 88 ? 7.582 2.696 -7.433 1.00 98.44 88 ARG A C 1
ATOM 688 O O . ARG A 1 88 ? 7.657 1.576 -6.943 1.00 98.44 88 ARG A O 1
ATOM 695 N N . HIS A 1 89 ? 7.810 2.966 -8.708 1.00 98.56 89 HIS A N 1
ATOM 696 C CA . HIS A 1 89 ? 8.287 2.006 -9.698 1.00 98.56 89 HIS A CA 1
ATOM 697 C C . HIS A 1 89 ? 9.183 2.738 -10.703 1.00 98.56 89 HIS A C 1
ATOM 699 O O . HIS A 1 89 ? 9.021 3.947 -10.903 1.00 98.56 89 HIS A O 1
ATOM 705 N N . ASN A 1 90 ? 10.158 2.059 -11.301 1.00 97.62 90 ASN A N 1
ATOM 706 C CA . ASN A 1 90 ? 11.021 2.626 -12.332 1.00 97.62 90 ASN A CA 1
ATOM 707 C C . ASN A 1 90 ? 10.394 2.481 -13.723 1.00 97.62 90 ASN A C 1
ATOM 709 O O . ASN A 1 90 ? 10.901 1.755 -14.575 1.00 97.62 90 ASN A O 1
ATOM 713 N N . ASP A 1 91 ? 9.279 3.183 -13.937 1.00 98.06 91 ASP A N 1
ATOM 714 C CA . ASP A 1 91 ? 8.602 3.222 -15.232 1.00 98.06 91 ASP A CA 1
ATOM 715 C C . ASP A 1 91 ? 9.587 3.609 -16.353 1.00 98.06 91 ASP A C 1
ATOM 717 O O . ASP A 1 91 ? 10.363 4.555 -16.213 1.00 98.06 91 ASP A O 1
ATOM 721 N N . THR A 1 92 ? 9.528 2.900 -17.483 1.00 97.06 92 THR A N 1
ATOM 722 C CA . THR A 1 92 ? 10.334 3.172 -18.696 1.00 97.06 92 THR A CA 1
ATOM 723 C C . THR A 1 92 ? 9.459 3.291 -19.949 1.00 97.06 92 THR A C 1
ATOM 725 O O . THR A 1 92 ? 9.884 3.012 -21.072 1.00 97.06 92 THR A O 1
ATOM 728 N N . GLY A 1 93 ? 8.209 3.709 -19.744 1.00 97.50 93 GLY A N 1
ATOM 729 C CA . GLY A 1 93 ? 7.187 3.847 -20.773 1.00 97.50 93 GLY A CA 1
ATOM 730 C C . GLY A 1 93 ? 6.191 2.694 -20.770 1.00 97.50 93 GLY A C 1
ATOM 731 O O . GLY A 1 93 ? 6.052 1.961 -19.797 1.00 97.50 93 GLY A O 1
ATOM 732 N N . TRP A 1 94 ? 5.456 2.548 -21.872 1.00 98.12 94 TRP A N 1
ATOM 733 C CA . TRP A 1 94 ? 4.354 1.582 -21.991 1.00 98.12 94 TRP A CA 1
ATOM 734 C C . TRP A 1 94 ? 4.784 0.117 -21.864 1.00 98.12 94 TRP A C 1
ATOM 736 O O . TRP A 1 94 ? 3.957 -0.731 -21.545 1.00 98.12 94 TRP A O 1
ATOM 746 N N . GLU A 1 95 ? 6.061 -0.174 -22.102 1.00 96.94 95 GLU A N 1
ATOM 747 C CA . GLU A 1 95 ? 6.605 -1.532 -22.036 1.00 96.94 95 GLU A CA 1
ATOM 748 C C . GLU A 1 95 ? 6.917 -1.982 -20.607 1.00 96.94 95 GLU A C 1
ATOM 750 O O . GLU A 1 95 ? 6.966 -3.181 -20.373 1.00 96.94 95 GLU A O 1
ATOM 755 N N . ASN A 1 96 ? 7.112 -1.056 -19.659 1.00 98.00 96 ASN A N 1
ATOM 756 C CA . ASN A 1 96 ? 7.301 -1.387 -18.248 1.00 98.00 96 ASN A CA 1
ATOM 757 C C . ASN A 1 96 ? 6.865 -0.219 -17.349 1.00 98.00 96 ASN A C 1
ATOM 759 O O . ASN A 1 96 ? 7.548 0.808 -17.274 1.00 98.00 96 ASN A O 1
ATOM 763 N N . TYR A 1 97 ? 5.729 -0.378 -16.675 1.00 98.69 97 TYR A N 1
ATOM 764 C CA . TYR A 1 97 ? 5.172 0.593 -15.740 1.00 98.69 97 TYR A CA 1
ATOM 765 C C . TYR A 1 97 ? 4.273 -0.087 -14.700 1.00 98.69 97 TYR A C 1
ATOM 767 O O . TYR A 1 97 ? 3.719 -1.161 -14.941 1.00 98.69 97 TYR A O 1
ATOM 775 N N . ALA A 1 98 ? 4.073 0.577 -13.558 1.00 98.69 98 ALA A N 1
ATOM 776 C CA . ALA A 1 98 ? 3.111 0.128 -12.555 1.00 98.69 98 ALA A CA 1
ATOM 777 C C . ALA A 1 98 ? 1.678 0.153 -13.125 1.00 98.69 98 ALA A C 1
ATOM 779 O O . ALA A 1 98 ? 1.130 1.224 -13.398 1.00 98.69 98 ALA A O 1
ATOM 780 N N . ASP A 1 99 ? 1.053 -1.016 -13.281 1.00 98.69 99 ASP A N 1
ATOM 781 C CA . ASP A 1 99 ? -0.226 -1.178 -13.983 1.00 98.69 99 ASP A CA 1
ATOM 782 C C . ASP A 1 99 ? -1.427 -1.334 -13.039 1.00 98.69 99 ASP A C 1
ATOM 784 O O . ASP A 1 99 ? -2.577 -1.170 -13.461 1.00 98.69 99 ASP A O 1
ATOM 788 N N . ALA A 1 100 ? -1.192 -1.614 -11.754 1.00 98.81 100 ALA A N 1
ATOM 789 C CA . ALA A 1 100 ? -2.240 -1.647 -10.744 1.00 98.81 100 ALA A CA 1
ATOM 790 C C . ALA A 1 100 ? -1.721 -1.531 -9.307 1.00 98.81 100 ALA A C 1
ATOM 792 O O . ALA A 1 100 ? -0.559 -1.798 -9.003 1.00 98.81 100 ALA A O 1
ATOM 7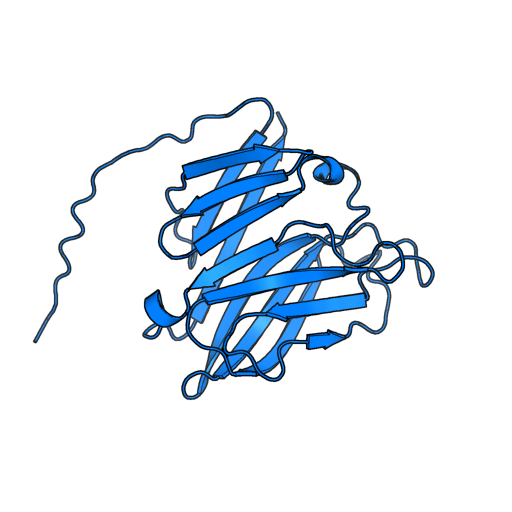93 N N . PHE A 1 101 ? -2.651 -1.244 -8.395 1.00 98.88 101 PHE A N 1
ATOM 794 C CA . PHE A 1 101 ? -2.541 -1.691 -7.009 1.00 98.88 101 PHE A CA 1
ATOM 795 C C . PHE A 1 101 ? -3.805 -2.420 -6.572 1.00 98.88 101 PHE A C 1
ATOM 797 O O . PHE A 1 101 ? -4.898 -2.184 -7.096 1.00 98.88 101 PHE A O 1
ATOM 804 N N . GLU A 1 102 ? -3.650 -3.295 -5.587 1.00 98.62 102 GLU A N 1
ATOM 805 C CA . GLU A 1 102 ? -4.716 -4.142 -5.071 1.00 98.62 102 GLU A CA 1
ATOM 806 C C . GLU A 1 102 ? -4.762 -4.065 -3.547 1.00 98.62 102 GLU A C 1
ATOM 808 O O . GLU A 1 102 ? -3.758 -4.271 -2.869 1.00 98.62 102 GLU A O 1
ATOM 813 N N . VAL A 1 103 ? -5.952 -3.793 -3.011 1.00 98.75 103 VAL A N 1
ATOM 814 C CA . VAL A 1 103 ? -6.299 -4.096 -1.620 1.00 98.75 103 VAL A CA 1
ATOM 815 C C . VAL A 1 103 ? -6.776 -5.544 -1.576 1.00 98.75 103 VAL A C 1
ATOM 817 O O . VAL A 1 103 ? -7.709 -5.907 -2.297 1.00 98.75 103 VAL A O 1
ATOM 820 N N . LYS A 1 104 ? -6.156 -6.366 -0.733 1.00 98.56 104 LYS A N 1
ATOM 821 C CA . LYS A 1 104 ? -6.478 -7.786 -0.552 1.00 98.56 104 LYS A CA 1
ATOM 822 C C . LYS A 1 104 ? -6.716 -8.115 0.911 1.00 98.56 104 LYS A C 1
ATOM 824 O O . LYS A 1 104 ? -6.258 -7.402 1.795 1.00 98.56 104 LYS A O 1
ATOM 829 N N . GLY A 1 105 ? -7.444 -9.194 1.147 1.00 98.00 105 GLY A N 1
ATOM 830 C CA . GLY A 1 105 ? -7.821 -9.688 2.464 1.00 98.00 105 GLY A CA 1
ATOM 831 C C . GLY A 1 105 ? -8.952 -10.699 2.332 1.00 98.00 105 GLY A C 1
ATOM 832 O O . GLY A 1 105 ? -9.529 -10.846 1.254 1.00 98.00 105 GLY A O 1
ATOM 833 N N . ASP A 1 106 ? -9.294 -11.367 3.430 1.00 97.50 106 ASP A N 1
ATOM 834 C CA . ASP A 1 106 ? -10.387 -12.351 3.442 1.00 97.50 106 ASP A CA 1
ATOM 835 C C . ASP A 1 106 ? -11.757 -11.704 3.168 1.00 97.50 106 ASP A C 1
ATOM 837 O O . ASP A 1 106 ? -12.661 -12.338 2.628 1.00 97.50 106 ASP A O 1
ATOM 841 N N . SER A 1 107 ? -11.905 -10.428 3.533 1.00 97.25 107 SER A N 1
ATOM 842 C CA . SER A 1 107 ? -13.120 -9.632 3.359 1.00 97.25 107 SER A CA 1
ATOM 843 C C . SER A 1 107 ? -12.768 -8.326 2.655 1.00 97.25 107 SER A C 1
ATOM 845 O O . SER A 1 107 ? -12.614 -7.290 3.301 1.00 97.25 107 SER A O 1
ATOM 847 N N . VAL A 1 108 ? -12.576 -8.391 1.332 1.00 98.69 108 VAL A N 1
ATOM 848 C CA . VAL A 1 108 ? -12.360 -7.218 0.473 1.00 98.69 108 VAL A CA 1
ATOM 849 C C . VAL A 1 108 ? -13.196 -7.314 -0.804 1.00 98.69 108 VAL A C 1
ATOM 851 O O . VAL A 1 108 ? -13.124 -8.298 -1.535 1.00 98.69 108 VAL A O 1
ATOM 854 N N . GLU A 1 109 ? -13.943 -6.254 -1.117 1.00 98.62 109 GLU A N 1
ATOM 855 C CA . GLU A 1 109 ? -14.630 -6.064 -2.398 1.00 98.62 109 GLU A CA 1
ATOM 856 C C . GLU A 1 109 ? -14.132 -4.781 -3.075 1.00 98.62 109 GLU A C 1
ATOM 858 O O . GLU A 1 109 ? -13.886 -3.769 -2.413 1.00 98.62 109 GLU A O 1
ATOM 863 N N . ASN A 1 110 ? -14.042 -4.801 -4.411 1.00 98.56 110 ASN A N 1
ATOM 864 C CA . ASN A 1 110 ? -13.652 -3.644 -5.227 1.00 98.56 110 ASN A CA 1
ATOM 865 C C . ASN A 1 110 ? -12.250 -3.073 -4.888 1.00 98.56 110 ASN A C 1
ATOM 867 O O . ASN A 1 110 ? -11.999 -1.880 -5.047 1.00 98.56 110 ASN A O 1
ATOM 871 N N . GLY A 1 111 ? -11.330 -3.930 -4.428 1.00 98.50 111 GLY A N 1
ATOM 872 C CA . GLY A 1 111 ? -9.979 -3.547 -4.001 1.00 98.50 111 GLY A CA 1
ATOM 873 C C . GLY A 1 111 ? -8.969 -3.276 -5.124 1.00 98.50 111 GLY A C 1
ATOM 874 O O . GLY A 1 111 ? -7.898 -2.748 -4.843 1.00 98.50 111 GLY A O 1
ATOM 875 N N . LEU A 1 112 ? -9.281 -3.614 -6.379 1.00 98.69 112 LEU A N 1
ATOM 876 C CA . LEU A 1 112 ? -8.378 -3.428 -7.521 1.00 98.69 112 LEU A CA 1
ATOM 877 C C . LEU A 1 112 ? -8.497 -2.018 -8.112 1.00 98.69 112 LEU A C 1
ATOM 879 O O . LEU A 1 112 ? -9.584 -1.583 -8.498 1.00 98.69 112 LEU A O 1
ATOM 883 N N . ARG A 1 113 ? -7.353 -1.355 -8.293 1.00 98.69 113 ARG A N 1
ATOM 884 C CA . ARG A 1 113 ? -7.208 -0.132 -9.083 1.00 98.69 113 ARG A CA 1
ATOM 885 C C . ARG A 1 113 ? -6.285 -0.371 -10.267 1.00 98.69 113 ARG A C 1
ATOM 887 O O . ARG A 1 113 ? -5.080 -0.474 -10.085 1.00 98.69 113 ARG A O 1
ATOM 894 N N . VAL A 1 114 ? -6.840 -0.352 -11.476 1.00 98.56 114 VAL A N 1
ATOM 895 C CA . VAL A 1 114 ? -6.050 -0.372 -12.718 1.00 98.56 114 VAL A CA 1
ATOM 896 C C . VAL A 1 114 ? -5.492 1.023 -13.023 1.00 98.56 114 VAL A C 1
ATOM 898 O O . VAL A 1 114 ? -6.208 2.028 -12.914 1.00 98.56 114 VAL A O 1
ATOM 901 N N . LEU A 1 115 ? -4.226 1.072 -13.428 1.00 98.19 115 LEU A N 1
ATOM 902 C CA . LEU A 1 115 ? -3.480 2.251 -13.854 1.00 98.19 115 LEU A CA 1
ATOM 903 C C . LEU A 1 115 ? -3.248 2.171 -15.367 1.00 98.19 115 LEU A C 1
ATOM 905 O O . LEU A 1 115 ? -2.769 1.174 -15.895 1.00 98.19 115 LEU A O 1
ATOM 909 N N . LEU A 1 116 ? -3.666 3.212 -16.087 1.00 95.56 116 LEU A N 1
ATOM 910 C CA . LEU A 1 116 ? -3.817 3.164 -17.548 1.00 95.56 116 LEU A CA 1
ATOM 911 C C . LEU A 1 116 ? -2.725 3.928 -18.309 1.00 95.56 116 LEU A C 1
ATOM 913 O O . LEU A 1 116 ? -2.886 4.166 -19.504 1.00 95.56 116 LEU A O 1
ATOM 917 N N . HIS A 1 117 ? -1.669 4.378 -17.631 1.00 96.69 117 HIS A N 1
ATOM 918 C CA . HIS A 1 117 ? -0.538 5.055 -18.261 1.00 96.69 117 HIS A CA 1
ATOM 919 C C . HIS A 1 117 ? 0.736 4.941 -17.415 1.00 96.69 117 HIS A C 1
ATOM 921 O O . HIS A 1 117 ? 0.624 4.836 -16.194 1.00 96.69 117 HIS A O 1
ATOM 927 N N . PRO A 1 118 ? 1.920 5.043 -18.043 1.00 97.75 118 PRO A N 1
ATOM 928 C CA . PRO A 1 118 ? 3.183 5.238 -17.341 1.00 97.75 118 PRO A CA 1
ATOM 929 C C . PRO A 1 118 ? 3.244 6.583 -16.605 1.00 97.75 118 PRO A C 1
ATOM 931 O O . PRO A 1 118 ? 2.700 7.594 -17.053 1.00 97.75 118 PRO A O 1
ATOM 934 N N . HIS A 1 119 ? 3.980 6.597 -15.504 1.00 97.06 119 HIS A N 1
ATOM 935 C CA . HIS A 1 119 ? 4.170 7.682 -14.546 1.00 97.06 119 HIS A CA 1
ATOM 936 C C . HIS A 1 119 ? 5.646 8.106 -14.423 1.00 97.06 119 HIS A C 1
ATOM 938 O O . HIS A 1 119 ? 6.055 8.584 -13.368 1.00 97.06 119 HIS A O 1
ATOM 944 N N . GLU A 1 120 ? 6.459 7.961 -15.477 1.00 96.19 120 GLU A N 1
ATOM 945 C CA . GLU A 1 120 ? 7.915 8.244 -15.489 1.00 96.19 120 GLU A CA 1
ATOM 946 C C . GLU A 1 120 ? 8.305 9.563 -14.792 1.00 96.19 120 GLU A C 1
ATOM 948 O O . GLU A 1 120 ? 9.271 9.621 -14.036 1.00 96.19 120 GLU A O 1
ATOM 953 N N . ASN A 1 121 ? 7.515 10.620 -15.005 1.00 95.88 121 ASN A N 1
ATOM 954 C CA . ASN A 1 121 ? 7.794 11.973 -14.512 1.00 95.88 121 ASN A CA 1
ATOM 955 C C . ASN A 1 121 ? 7.021 12.345 -13.232 1.00 95.88 121 ASN A C 1
ATOM 957 O O . ASN A 1 121 ? 7.030 13.507 -12.828 1.00 95.88 121 ASN A O 1
ATOM 961 N N . GLU A 1 122 ? 6.326 11.388 -12.611 1.00 95.38 122 GLU A N 1
ATOM 962 C CA . GLU A 1 122 ? 5.469 11.604 -11.435 1.00 95.38 122 GLU A CA 1
ATOM 963 C C . GLU A 1 122 ? 5.925 10.797 -10.209 1.00 95.38 122 GLU A C 1
ATOM 965 O O . GLU A 1 122 ? 5.206 10.757 -9.219 1.00 95.38 122 GLU A O 1
ATOM 970 N N . GLN A 1 123 ? 7.088 10.138 -10.257 1.00 96.44 123 GLN A N 1
ATOM 971 C CA . GLN A 1 123 ? 7.526 9.201 -9.217 1.00 96.44 123 GLN A CA 1
ATOM 972 C C . GLN A 1 123 ? 8.032 9.907 -7.936 1.00 96.44 123 GLN A C 1
ATOM 974 O O . GLN A 1 123 ? 8.892 10.787 -8.031 1.00 96.44 123 GLN A O 1
ATOM 979 N N . PRO A 1 124 ? 7.611 9.472 -6.730 1.00 98.00 124 PRO A N 1
ATOM 980 C CA . PRO A 1 124 ? 6.522 8.527 -6.471 1.00 98.00 124 PRO A CA 1
ATOM 981 C C . PRO A 1 124 ? 5.151 9.170 -6.719 1.00 98.00 124 PRO A C 1
ATOM 983 O O . PRO A 1 124 ? 4.941 10.339 -6.392 1.00 98.00 124 PRO A O 1
ATOM 986 N N . PHE A 1 125 ? 4.194 8.392 -7.226 1.00 98.62 125 PHE A N 1
ATOM 987 C CA . PHE A 1 125 ? 2.853 8.886 -7.545 1.00 98.62 125 PHE A CA 1
ATOM 988 C C . PHE A 1 125 ? 1.793 8.287 -6.615 1.00 98.62 125 PHE A C 1
ATOM 990 O O . PHE A 1 125 ? 1.929 7.168 -6.126 1.00 98.62 125 PHE A O 1
ATOM 997 N N . THR A 1 126 ? 0.688 9.007 -6.410 1.00 98.62 126 THR A N 1
ATOM 998 C CA . THR A 1 126 ? -0.455 8.521 -5.621 1.00 98.62 126 THR A CA 1
ATOM 999 C C . THR A 1 126 ? -1.688 8.353 -6.496 1.00 98.62 126 THR A C 1
ATOM 1001 O O . THR A 1 126 ? -2.030 9.234 -7.294 1.00 98.62 126 THR A O 1
ATOM 1004 N N . ARG A 1 127 ? -2.393 7.229 -6.347 1.00 98.62 127 ARG A N 1
ATOM 1005 C CA . ARG A 1 127 ? -3.702 6.980 -6.975 1.00 98.62 127 ARG A CA 1
ATOM 1006 C C . ARG A 1 127 ? -4.657 6.361 -5.962 1.00 98.62 127 ARG A C 1
ATOM 1008 O O . ARG A 1 127 ? -4.224 5.805 -4.957 1.00 98.62 127 ARG A O 1
ATOM 1015 N N . SER A 1 128 ? -5.956 6.460 -6.241 1.00 98.69 128 SER A N 1
ATOM 1016 C CA . SER A 1 128 ? -6.998 6.037 -5.304 1.00 98.69 128 SER A CA 1
ATOM 1017 C C . SER A 1 128 ? -8.053 5.144 -5.946 1.00 98.69 128 SER A C 1
ATOM 1019 O O . SER A 1 128 ? -8.380 5.299 -7.125 1.00 98.69 128 SER A O 1
ATOM 1021 N N . GLN A 1 129 ? -8.625 4.261 -5.129 1.00 98.81 129 GLN A N 1
ATOM 1022 C CA . GLN A 1 129 ? -9.787 3.432 -5.416 1.00 98.81 129 GLN A CA 1
ATOM 1023 C C . GLN A 1 129 ? -10.902 3.775 -4.436 1.00 98.81 129 GLN A C 1
ATOM 1025 O O . GLN A 1 129 ? -10.710 3.728 -3.225 1.00 98.81 129 GLN A O 1
ATOM 1030 N N . SER A 1 130 ? -12.070 4.147 -4.952 1.00 98.69 130 SER A N 1
ATOM 1031 C CA . SER A 1 130 ? -13.230 4.492 -4.122 1.00 98.69 130 SER A CA 1
ATOM 1032 C C . SER A 1 130 ? -14.189 3.316 -3.995 1.00 98.69 130 SER A C 1
ATOM 1034 O O . SER A 1 130 ? -14.301 2.505 -4.913 1.00 98.69 130 SER A O 1
ATOM 1036 N N . GLY A 1 131 ? -14.924 3.257 -2.883 1.00 98.50 131 GLY A N 1
ATOM 1037 C CA . GLY A 1 131 ? -15.931 2.221 -2.655 1.00 98.50 131 GLY A CA 1
ATOM 1038 C C . GLY A 1 131 ? -15.325 0.843 -2.399 1.00 98.50 131 GLY A C 1
ATOM 1039 O O . GLY A 1 131 ? -15.931 -0.160 -2.772 1.00 98.50 131 GLY A O 1
ATOM 1040 N N . VAL A 1 132 ? -14.127 0.790 -1.813 1.00 98.81 132 VAL A N 1
ATOM 1041 C CA . VAL A 1 132 ? -13.517 -0.458 -1.346 1.00 98.81 132 VAL A CA 1
ATOM 1042 C C . VAL A 1 132 ? -14.245 -0.871 -0.078 1.00 98.81 132 VAL A C 1
ATOM 1044 O O . VAL A 1 132 ? -14.220 -0.128 0.905 1.00 98.81 132 VAL A O 1
ATOM 1047 N N . ARG A 1 133 ? -14.899 -2.030 -0.082 1.00 98.62 133 ARG A N 1
ATOM 1048 C CA . ARG A 1 133 ? -15.456 -2.599 1.151 1.00 98.62 133 ARG A CA 1
ATOM 1049 C C . ARG A 1 133 ? -14.431 -3.529 1.752 1.00 98.62 133 ARG A C 1
ATOM 1051 O O . ARG A 1 133 ? -13.938 -4.400 1.046 1.00 98.62 133 ARG A O 1
ATOM 1058 N N . ALA A 1 134 ? -14.094 -3.319 3.015 1.00 98.25 134 ALA A N 1
ATOM 1059 C CA . ALA A 1 134 ? -13.039 -4.067 3.674 1.00 98.25 134 ALA A CA 1
ATOM 1060 C C . ALA A 1 134 ? -13.265 -4.166 5.185 1.00 98.25 134 ALA A C 1
ATOM 1062 O O . ALA A 1 134 ? -13.784 -3.237 5.806 1.00 98.25 134 ALA A O 1
ATOM 1063 N N . SER A 1 135 ? -12.841 -5.273 5.788 1.00 97.50 135 SER A N 1
ATOM 1064 C CA . SER A 1 135 ? -12.848 -5.468 7.243 1.00 97.50 135 SER A CA 1
ATOM 1065 C C . SER A 1 135 ? -11.729 -6.407 7.676 1.00 97.50 135 SER A C 1
ATOM 1067 O O . SER A 1 135 ? -11.270 -7.229 6.882 1.00 97.50 135 SER A O 1
ATOM 1069 N N . GLY A 1 136 ? -11.338 -6.342 8.947 1.00 97.75 136 GLY A N 1
ATOM 1070 C CA . GLY A 1 136 ? -10.271 -7.179 9.472 1.00 97.75 136 GLY A CA 1
ATOM 1071 C C . GLY A 1 136 ? -8.929 -6.859 8.835 1.00 97.75 136 GLY A C 1
ATOM 1072 O O . GLY A 1 136 ? -8.552 -5.697 8.667 1.00 97.75 136 GLY A O 1
ATOM 1073 N N . LEU A 1 137 ? -8.185 -7.912 8.524 1.00 98.12 137 LEU A N 1
ATOM 1074 C CA . LEU A 1 137 ? -6.826 -7.797 8.046 1.00 98.12 137 LEU A CA 1
ATOM 1075 C C . LEU A 1 137 ? -6.766 -7.647 6.529 1.00 98.12 137 LEU A C 1
ATOM 1077 O O . LEU A 1 137 ? -7.233 -8.518 5.796 1.00 98.12 137 LEU A O 1
ATOM 1081 N N . VAL A 1 138 ? -6.144 -6.561 6.078 1.00 98.50 138 VAL A N 1
ATOM 1082 C CA . VAL A 1 138 ? -5.941 -6.278 4.660 1.00 98.50 138 VAL A CA 1
ATOM 1083 C C . VAL A 1 138 ? -4.494 -5.929 4.369 1.00 98.50 138 VAL A C 1
ATOM 1085 O O . VAL A 1 138 ? -3.777 -5.436 5.239 1.00 98.50 138 VAL A O 1
ATOM 1088 N N . TRP A 1 139 ? -4.069 -6.142 3.131 1.00 98.50 139 TRP A N 1
ATOM 1089 C CA . TRP A 1 139 ? -2.786 -5.667 2.633 1.00 98.50 139 TRP A CA 1
ATOM 1090 C C . TRP A 1 139 ? -2.931 -4.980 1.282 1.00 98.50 139 TRP A C 1
ATOM 1092 O O . TRP A 1 139 ? -3.815 -5.308 0.491 1.00 98.50 139 TRP A O 1
ATOM 1102 N N . LEU A 1 140 ? -2.061 -4.002 1.052 1.00 98.56 140 LEU A N 1
ATOM 1103 C CA . LEU A 1 140 ? -1.882 -3.326 -0.220 1.00 98.56 140 LEU A CA 1
ATOM 1104 C C . LEU A 1 140 ? -0.570 -3.746 -0.856 1.00 98.56 140 LEU A C 1
ATOM 1106 O O . LEU A 1 140 ? 0.488 -3.621 -0.242 1.00 98.56 140 LEU A O 1
ATOM 1110 N N . GLU A 1 141 ? -0.657 -4.139 -2.116 1.00 98.62 141 GLU A N 1
ATOM 1111 C CA . GLU A 1 141 ? 0.476 -4.423 -2.987 1.00 98.62 141 GLU A CA 1
ATOM 1112 C C . GLU A 1 141 ? 0.250 -3.776 -4.357 1.00 98.62 141 GLU A C 1
ATOM 1114 O O . GLU A 1 141 ? -0.890 -3.583 -4.791 1.00 98.62 141 GLU A O 1
ATOM 1119 N N . ALA A 1 142 ? 1.341 -3.394 -5.013 1.00 98.75 142 ALA A N 1
ATOM 1120 C CA . ALA A 1 142 ? 1.335 -2.858 -6.365 1.00 98.75 142 ALA A CA 1
ATOM 1121 C C . ALA A 1 142 ? 2.021 -3.850 -7.304 1.00 98.75 142 ALA A C 1
ATOM 1123 O O . ALA A 1 142 ? 2.845 -4.658 -6.869 1.00 98.75 142 ALA A O 1
ATOM 1124 N N . LYS A 1 143 ? 1.660 -3.789 -8.583 1.00 98.25 143 LYS A N 1
ATOM 1125 C CA . LYS A 1 143 ? 2.289 -4.587 -9.633 1.00 98.25 143 LYS A CA 1
ATOM 1126 C C . LYS A 1 143 ? 2.588 -3.752 -10.869 1.00 98.25 143 LYS A C 1
ATOM 1128 O O . LYS A 1 143 ? 1.962 -2.712 -11.089 1.00 98.25 143 LYS A O 1
ATOM 1133 N N . ASP A 1 144 ? 3.541 -4.228 -11.652 1.00 98.56 144 ASP A N 1
ATOM 1134 C CA . ASP A 1 144 ? 3.846 -3.734 -12.990 1.00 98.56 144 ASP A CA 1
ATOM 1135 C C . ASP A 1 144 ? 3.354 -4.708 -14.079 1.00 98.56 144 ASP A C 1
ATOM 1137 O O . ASP A 1 144 ? 2.908 -5.828 -13.804 1.00 98.56 144 ASP A O 1
ATOM 1141 N N . ASN A 1 145 ? 3.378 -4.254 -15.332 1.00 98.12 145 ASN A N 1
ATOM 1142 C CA . ASN A 1 145 ? 2.903 -5.024 -16.483 1.00 98.12 145 ASN A CA 1
ATOM 1143 C C . ASN A 1 145 ? 3.903 -6.068 -17.021 1.00 98.12 145 ASN A C 1
ATOM 1145 O O . ASN A 1 145 ? 3.574 -6.733 -18.008 1.00 98.12 145 ASN A O 1
ATOM 1149 N N . VAL A 1 146 ? 5.084 -6.227 -16.413 1.00 97.94 146 VAL A N 1
ATOM 1150 C CA . VAL A 1 146 ? 6.155 -7.126 -16.880 1.00 97.94 146 VAL A CA 1
ATOM 1151 C C . VAL A 1 146 ? 6.437 -8.237 -15.871 1.00 97.94 146 VAL A C 1
ATOM 1153 O O . VAL A 1 146 ? 6.194 -9.408 -16.163 1.00 97.94 146 VAL A O 1
ATOM 1156 N N . GLU A 1 147 ? 6.931 -7.872 -14.693 1.00 96.81 147 GLU A N 1
ATOM 1157 C CA . GLU A 1 147 ? 7.308 -8.754 -13.588 1.00 96.81 147 GLU A CA 1
ATOM 1158 C C . GLU A 1 147 ? 6.108 -9.075 -12.686 1.00 96.81 147 GLU A C 1
ATO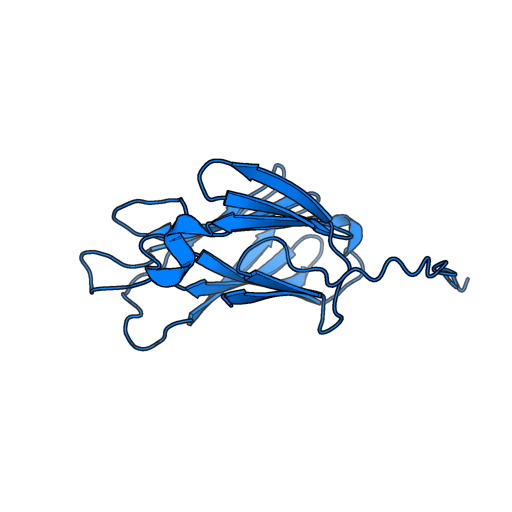M 1160 O O . GLU A 1 147 ? 6.035 -10.138 -12.062 1.00 96.81 147 GLU A O 1
ATOM 1165 N N . GLY A 1 148 ? 5.115 -8.183 -12.645 1.00 97.94 148 GLY A N 1
ATOM 1166 C CA . GLY A 1 148 ? 3.920 -8.359 -11.833 1.00 97.94 148 GLY A CA 1
ATOM 1167 C C . GLY A 1 148 ? 4.145 -7.945 -10.379 1.00 97.94 148 GLY A C 1
ATOM 1168 O O . GLY A 1 148 ? 4.473 -6.800 -10.092 1.00 97.94 148 GLY A O 1
ATOM 1169 N N . LEU A 1 149 ? 3.859 -8.844 -9.433 1.00 97.69 149 LEU A N 1
ATOM 1170 C CA . LEU A 1 149 ? 3.998 -8.565 -7.997 1.00 97.69 149 LEU A CA 1
ATOM 1171 C C . LEU A 1 149 ? 5.433 -8.834 -7.532 1.00 97.69 149 LEU A C 1
ATOM 1173 O O . LEU A 1 149 ? 6.038 -9.822 -7.938 1.00 97.69 149 LEU A O 1
ATOM 1177 N N . GLY A 1 150 ? 5.926 -8.030 -6.590 1.00 96.06 150 GLY A N 1
ATOM 1178 C CA . GLY A 1 150 ? 7.228 -8.276 -5.957 1.00 96.06 150 GLY A CA 1
ATOM 1179 C C . GLY A 1 150 ? 7.812 -7.102 -5.173 1.00 96.06 150 GLY A C 1
ATOM 1180 O O . GLY A 1 150 ? 8.805 -7.278 -4.470 1.00 96.06 150 GLY A O 1
ATOM 1181 N N . GLY A 1 151 ? 7.208 -5.913 -5.248 1.00 97.62 151 GLY A N 1
ATOM 1182 C CA . GLY A 1 151 ? 7.651 -4.758 -4.471 1.00 97.62 151 GLY A CA 1
ATOM 1183 C C . GLY A 1 151 ? 7.213 -4.807 -3.005 1.00 97.62 151 GLY A C 1
ATOM 1184 O O . GLY A 1 151 ? 6.621 -5.775 -2.522 1.00 97.62 151 GLY A O 1
ATOM 1185 N N . SER A 1 152 ? 7.503 -3.726 -2.280 1.00 98.25 152 SER A N 1
ATOM 1186 C CA . SER A 1 152 ? 7.098 -3.587 -0.878 1.00 98.25 152 SER A CA 1
ATOM 1187 C C . SER A 1 152 ? 5.579 -3.513 -0.730 1.00 98.25 152 SER A C 1
ATOM 1189 O O . SER A 1 152 ? 4.899 -2.864 -1.532 1.00 98.25 152 SER A O 1
ATOM 1191 N N . ARG A 1 153 ? 5.057 -4.115 0.342 1.00 98.31 153 ARG A N 1
ATOM 1192 C CA . ARG A 1 153 ? 3.629 -4.105 0.682 1.00 98.31 153 ARG A CA 1
ATOM 1193 C C . ARG A 1 153 ? 3.372 -3.696 2.122 1.00 98.31 153 ARG A C 1
ATOM 1195 O O . ARG A 1 153 ? 4.194 -3.908 3.015 1.00 98.31 153 ARG A O 1
ATOM 1202 N N . ILE A 1 154 ? 2.185 -3.140 2.329 1.00 98.69 154 ILE A N 1
ATOM 1203 C CA . ILE A 1 154 ? 1.723 -2.628 3.616 1.00 98.69 154 ILE A CA 1
ATOM 1204 C C . ILE A 1 154 ? 0.490 -3.414 4.039 1.00 98.69 154 ILE A C 1
ATOM 1206 O O . ILE A 1 154 ? -0.482 -3.468 3.290 1.00 98.69 154 ILE A O 1
ATOM 1210 N N . ALA A 1 155 ? 0.495 -3.976 5.244 1.00 98.38 155 ALA A N 1
ATOM 1211 C CA . ALA A 1 155 ? -0.660 -4.646 5.817 1.00 98.38 155 ALA A CA 1
ATOM 1212 C C . ALA A 1 155 ? -1.160 -3.938 7.072 1.00 98.38 155 ALA A C 1
ATOM 1214 O O . ALA A 1 155 ? -0.379 -3.482 7.908 1.00 98.38 155 ALA A O 1
ATOM 1215 N N . VAL A 1 156 ? -2.481 -3.876 7.214 1.00 98.06 156 VAL A N 1
ATOM 1216 C CA . VAL A 1 156 ? -3.153 -3.234 8.337 1.00 98.06 156 VAL A CA 1
ATOM 1217 C C . VAL A 1 156 ? -4.402 -4.006 8.747 1.00 98.06 156 VAL A C 1
ATOM 1219 O O . VAL A 1 156 ? -5.164 -4.497 7.916 1.00 98.06 156 VAL A O 1
ATOM 1222 N N . ASN A 1 157 ? -4.633 -4.102 10.052 1.00 97.94 157 ASN A N 1
ATOM 1223 C CA . ASN A 1 157 ? -5.869 -4.622 10.613 1.00 97.94 157 ASN A CA 1
ATOM 1224 C C . ASN A 1 157 ? -6.862 -3.475 10.854 1.00 97.94 157 ASN A C 1
ATOM 1226 O O . ASN A 1 157 ? -6.786 -2.776 11.865 1.00 97.94 157 ASN A O 1
ATOM 1230 N N . LEU A 1 158 ? -7.814 -3.298 9.936 1.00 97.19 158 LEU A N 1
ATOM 1231 C CA . LEU A 1 158 ? -8.812 -2.224 9.974 1.00 97.19 158 LEU A CA 1
ATOM 1232 C C . LEU A 1 158 ? -9.720 -2.293 11.208 1.00 97.19 158 LEU A C 1
ATOM 1234 O O . LEU A 1 158 ? -10.196 -1.254 11.668 1.00 97.19 158 LEU A O 1
ATOM 1238 N N . ASP A 1 159 ? -9.921 -3.475 11.797 1.00 95.56 159 ASP A N 1
ATOM 1239 C CA . ASP A 1 159 ? -10.768 -3.627 12.985 1.00 95.56 159 ASP A CA 1
ATOM 1240 C C . ASP A 1 159 ? -10.146 -2.966 14.222 1.00 95.56 159 ASP A C 1
ATOM 1242 O O . ASP A 1 159 ? -10.872 -2.495 15.103 1.00 95.56 159 ASP A O 1
ATOM 1246 N N . GLN A 1 160 ? -8.811 -2.865 14.273 1.00 95.25 160 GLN A N 1
ATOM 1247 C CA . GLN A 1 160 ? -8.105 -2.131 15.331 1.00 95.25 160 GLN A CA 1
ATOM 1248 C C . GLN A 1 160 ? -8.275 -0.612 15.204 1.00 95.25 160 GLN A C 1
ATOM 1250 O O . GLN A 1 160 ? -8.077 0.118 16.173 1.00 95.25 160 GLN A O 1
ATOM 1255 N N . PHE A 1 161 ? -8.698 -0.142 14.030 1.00 92.69 161 PHE A N 1
ATOM 1256 C CA . PHE A 1 161 ? -8.805 1.272 13.678 1.00 92.69 161 PHE A CA 1
ATOM 1257 C C . PHE A 1 161 ? -10.224 1.682 13.272 1.00 92.69 161 PHE A C 1
ATOM 1259 O O . PHE A 1 161 ? -10.421 2.759 12.720 1.00 92.69 161 PHE A O 1
ATOM 1266 N N . LYS A 1 162 ? -11.233 0.852 13.562 1.00 88.19 162 LYS A N 1
ATOM 1267 C CA . LYS A 1 162 ? -12.626 1.025 13.105 1.00 88.19 162 LYS A CA 1
ATOM 1268 C C . LYS A 1 162 ? -13.277 2.369 13.468 1.00 88.19 162 LYS A C 1
ATOM 1270 O O . LYS A 1 162 ? -14.208 2.803 12.779 1.00 88.19 162 LYS A O 1
ATOM 1275 N N . GLU A 1 163 ? -12.795 2.997 14.543 1.00 90.19 163 GLU A N 1
ATOM 1276 C CA . GLU A 1 163 ? -13.256 4.295 15.053 1.00 90.19 163 GLU A CA 1
ATOM 1277 C C . GLU A 1 163 ? -12.573 5.487 14.362 1.00 90.19 163 GLU A C 1
ATOM 1279 O O . GLU A 1 163 ? -13.015 6.622 14.521 1.00 90.19 163 GLU A O 1
ATOM 1284 N N . LEU A 1 164 ? -11.499 5.258 13.597 1.00 92.19 164 LEU A N 1
ATOM 1285 C CA . LEU A 1 164 ? -10.838 6.308 12.832 1.00 92.19 164 LEU A CA 1
ATOM 1286 C C . LEU A 1 164 ? -11.642 6.624 11.567 1.00 92.19 164 LEU A C 1
ATOM 1288 O O . LEU A 1 164 ? -12.032 5.736 10.807 1.00 92.19 164 LEU A O 1
ATOM 1292 N N . GLU A 1 165 ? -11.847 7.915 11.311 1.00 94.94 165 GLU A N 1
ATOM 1293 C CA . GLU A 1 165 ? -12.380 8.386 10.028 1.00 94.94 165 GLU A CA 1
ATOM 1294 C C . GLU A 1 165 ? -11.341 8.255 8.913 1.00 94.94 165 GLU A C 1
ATOM 1296 O O . GLU A 1 165 ? -11.687 7.997 7.760 1.00 94.94 165 GLU A O 1
ATOM 1301 N N . ARG A 1 166 ? -10.062 8.407 9.263 1.00 96.50 166 ARG A N 1
ATOM 1302 C CA . ARG A 1 166 ? -8.928 8.276 8.358 1.00 96.50 166 ARG A CA 1
ATOM 1303 C C . ARG A 1 166 ? -7.781 7.564 9.053 1.00 96.50 166 ARG A C 1
ATOM 1305 O O . ARG A 1 166 ? -7.413 7.890 10.183 1.00 96.50 166 ARG A O 1
ATOM 1312 N N . LEU A 1 167 ? -7.212 6.620 8.328 1.00 96.69 167 LEU A N 1
ATOM 1313 C CA . LEU A 1 167 ? -5.965 5.959 8.653 1.00 96.69 167 LEU A CA 1
ATOM 1314 C C . LEU A 1 167 ? -4.980 6.261 7.530 1.00 96.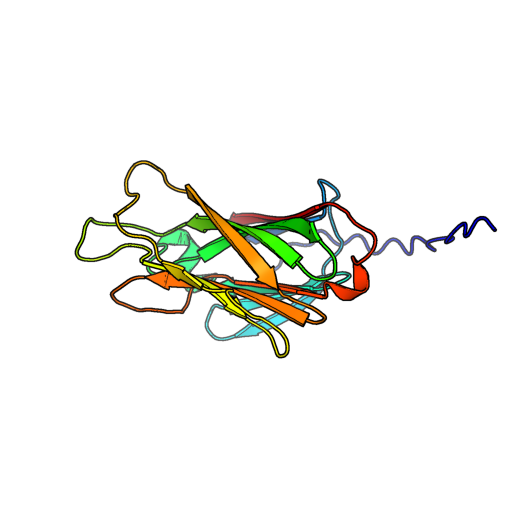69 167 LEU A C 1
ATOM 1316 O O . LEU A 1 167 ? -5.267 5.970 6.373 1.00 96.69 167 LEU A O 1
ATOM 1320 N N . GLU A 1 168 ? -3.832 6.818 7.863 1.00 97.94 168 GLU A N 1
ATOM 1321 C CA . GLU A 1 168 ? -2.697 6.989 6.973 1.00 97.94 168 GLU A CA 1
ATOM 1322 C C . GLU A 1 168 ? -1.506 6.242 7.551 1.00 97.94 168 GLU A C 1
ATOM 1324 O O . GLU A 1 168 ? -1.153 6.440 8.711 1.00 97.94 168 GLU A O 1
ATOM 1329 N N . LEU A 1 169 ? -0.913 5.379 6.736 1.00 98.25 169 LEU A N 1
ATOM 1330 C CA . LEU A 1 169 ? 0.257 4.594 7.083 1.00 98.25 169 LEU A CA 1
ATOM 1331 C C . LEU A 1 169 ? 1.316 4.828 6.014 1.00 98.25 169 LEU A C 1
ATOM 1333 O O . LEU A 1 169 ? 1.071 4.589 4.831 1.00 98.25 169 LEU A O 1
ATOM 1337 N N . HIS A 1 170 ? 2.486 5.288 6.428 1.00 98.12 170 HIS A N 1
ATOM 1338 C CA . HIS A 1 170 ? 3.649 5.422 5.560 1.00 98.12 170 HIS A CA 1
ATOM 1339 C C . HIS A 1 170 ? 4.903 5.009 6.317 1.00 98.12 170 HIS A C 1
ATOM 1341 O O . HIS A 1 170 ? 4.904 4.903 7.546 1.00 98.12 170 HIS A O 1
ATOM 1347 N N . TYR A 1 171 ? 5.976 4.765 5.581 1.00 97.00 171 TYR A N 1
ATOM 1348 C CA . TYR A 1 171 ? 7.275 4.507 6.172 1.00 97.00 171 TYR A CA 1
ATOM 1349 C C . TYR A 1 171 ? 8.360 5.300 5.450 1.00 97.00 171 TYR A C 1
ATOM 1351 O O . TYR A 1 171 ? 8.260 5.598 4.261 1.00 97.00 171 TYR A O 1
ATOM 1359 N N . GLU A 1 172 ? 9.411 5.637 6.184 1.00 94.56 172 GLU A N 1
ATOM 1360 C CA . GLU A 1 172 ? 10.635 6.202 5.635 1.00 94.56 172 GLU A CA 1
ATOM 1361 C C . GLU A 1 172 ? 11.737 5.157 5.749 1.00 94.56 172 GLU A C 1
ATOM 1363 O O . GLU A 1 172 ? 12.005 4.660 6.842 1.00 94.56 172 GLU A O 1
ATOM 1368 N N . LEU A 1 173 ? 12.384 4.845 4.626 1.00 91.00 173 LEU A N 1
ATOM 1369 C CA . LEU A 1 173 ? 13.545 3.966 4.581 1.00 91.00 173 LEU A CA 1
ATOM 1370 C C . LEU A 1 173 ? 14.725 4.713 3.958 1.00 91.00 173 LEU A C 1
ATOM 1372 O O . LEU A 1 173 ? 14.605 5.286 2.873 1.00 91.00 173 LEU A O 1
ATOM 1376 N N . ARG A 1 174 ? 15.869 4.700 4.639 1.00 86.38 174 ARG A N 1
ATOM 1377 C CA . ARG A 1 174 ? 17.134 5.262 4.145 1.00 86.38 174 ARG A CA 1
ATOM 1378 C C . ARG A 1 174 ? 18.221 4.210 4.239 1.00 86.38 174 ARG A C 1
ATOM 1380 O O . ARG A 1 174 ? 18.260 3.518 5.245 1.00 86.38 174 ARG A O 1
ATOM 1387 N N . TYR A 1 175 ? 19.086 4.132 3.233 1.00 76.19 175 TYR A N 1
ATOM 1388 C CA . TYR A 1 175 ? 20.306 3.330 3.304 1.00 76.19 175 TYR A CA 1
ATOM 1389 C C . TYR A 1 175 ? 21.459 4.185 3.838 1.00 76.19 175 TYR A C 1
ATOM 1391 O O . TYR A 1 175 ? 21.502 5.385 3.543 1.00 76.19 175 TYR A O 1
ATOM 1399 N N . GLU A 1 176 ? 22.339 3.589 4.644 1.00 64.94 176 GLU A N 1
ATOM 1400 C CA . GLU A 1 176 ? 23.591 4.215 5.111 1.00 64.94 176 GLU A CA 1
ATOM 1401 C C . GLU A 1 176 ? 24.764 3.964 4.155 1.00 64.94 176 GLU A C 1
ATOM 1403 O O . GLU A 1 176 ? 24.809 2.885 3.524 1.00 64.94 176 GLU A O 1
#

Sequence (176 aa):
MKYLAMIVLLVFSSALAQGDYQLKVFLNDNELAWQEEGFSEGVLKVSFAGGWLELNLADWNSFAYAHVLATTFQKTAEATYTVSATIRHNDTGWENYADAFEVKGDSVENGLRVLLHPHENEQPFTRSQSGVRASGLVWLEAKDNVEGLGGSRIAVNLDQFKELERLELHYELRYE

pLDDT: mean 90.29, std 17.31, range [34.09, 98.88]

Secondary structure (DSSP, 8-state):
------------------SSEEEEEEETTEEEPEEEEEEETTEEEEEETTEEEEEE-SSTTT--S-EEEEEEEEEEETTEEEEEEEEE----STTS-EEEEEEEESSEES-EEE--S--TTS-SEEEEEEEEEE-SEEEEEEEESSS-B-S-EEEEEGGGGTT-SEEEEEEEEEE-

Radius of gyration: 16.62 Å; chains: 1; bounding box: 43×26×52 Å

Foldseek 3Di:
DDPPPPPPPPDPDDQDDDDFKGKWKDKPNHTWDKAFPDDDPQWTWIDTVFWIKTANNVCPVPQCWKAFFKKKFADDDQQFTKMKTFIAHQDPWPVKAFQWKAKDDPWWDQRIDGDDTHDNPQPRHMDITGGIRDAAKIKMFIGMPPPGTDHMMIIGGCNVVSVDSMIMMGMDMDTD